Protein AF-A0A1V4I887-F1 (afdb_monomer)

Radius of gyration: 16.44 Å; Cα contacts (8 Å, |Δi|>4): 203; chains: 1; bounding box: 38×38×44 Å

Solvent-accessible surface area (backbone atoms only — not comparable to full-atom values): 9413 Å² total; per-residue (Å²): 126,86,88,57,62,51,71,38,32,42,67,56,22,55,41,40,51,55,49,30,71,60,66,83,27,95,40,63,61,51,46,44,56,54,14,20,53,48,5,49,78,66,74,37,64,40,88,82,68,91,47,92,52,60,43,75,43,52,43,72,62,50,61,76,42,41,70,60,53,50,51,51,14,20,52,40,46,41,59,78,42,46,84,53,49,78,40,75,88,41,35,66,55,48,51,34,64,32,66,59,52,79,78,55,96,51,70,64,60,51,48,51,31,49,50,52,29,48,22,12,14,49,32,10,39,54,54,47,34,56,56,27,42,61,91,58,90,50,60,71,51,31,56,54,29,41,52,52,49,55,58,49,58,76,63,55,80,67,88,46,80,62,54,50,56,56,54,70,74,73,114

pLDDT: mean 85.42, std 14.37, range [34.75, 98.25]

Organism: NCBI:txid225345

Foldseek 3Di:
DDPWKDKDADPLQVLLVVLCVLVPDVDSVRLLLVLLVVLLLVVHFADDDHHPDMDIDGPVNCVVCVVSLLLSLLSLQLSVCVVVCVPVVCVVVSNCLSRVCPPPPDPPSVVVSNVSSNRSSSVSSVVLSCQQPNPDDDSVSNVVSVVVVVVVSVVPPPPDPVSVVVVVVVD

Secondary structure (DSSP, 8-state):
---S-EEEEHHHHHHHHHHHHTTS-SSHHHHHHHHHHHHHHTT--------SSEEEE-HHHHHHTHHHHHHHHHHHHHHHTHHHHTSHHHHHHHHIIIIITTSSS-HHHHHHHHHHHHHHHHHHHHHHHHHHTTT--SHHHHHHHHHHHHHHHTTS---SHHHHHHHHT--

Sequence (171 aa):
MFIRDVVLYGEFSRKANALKETGIFERILDVYMVSGLIGLLTNKYEDVERDTVNVKIFIQQLNGEWDRLRYFASLVTLANKNDQLNDQSKQKQIINEAFGDWFTNESDSENEKYQMFYKHSLAGINLLYDRVIGTSTDNDSYYRNFYKFIKSIDKIDVETTMDRLIIANLI

Mean predicted aligned error: 6.7 Å

Structure (mmCIF, N/CA/C/O backbone):
data_AF-A0A1V4I887-F1
#
_entry.id   AF-A0A1V4I887-F1
#
loop_
_atom_site.group_PDB
_atom_site.id
_atom_site.type_symbol
_atom_site.label_atom_id
_atom_site.label_alt_id
_atom_site.label_comp_id
_atom_site.label_asym_id
_atom_site.label_entity_id
_atom_site.label_seq_id
_atom_site.pdbx_PDB_ins_code
_atom_site.Cartn_x
_atom_site.Cartn_y
_atom_site.Cartn_z
_atom_site.occupancy
_atom_site.B_iso_or_equiv
_atom_site.auth_seq_id
_atom_site.auth_comp_id
_atom_site.auth_asym_id
_atom_site.auth_atom_id
_atom_site.pdbx_PDB_model_num
ATOM 1 N N . MET A 1 1 ? -0.328 -7.255 -17.204 1.00 56.44 1 MET A N 1
ATOM 2 C CA . MET A 1 1 ? -1.703 -7.458 -16.644 1.00 56.44 1 MET A CA 1
ATOM 3 C C . MET A 1 1 ? -1.585 -8.294 -15.374 1.00 56.44 1 MET A C 1
ATOM 5 O O . MET A 1 1 ? -0.695 -9.133 -15.336 1.00 56.44 1 MET A O 1
ATOM 9 N N . PHE A 1 2 ? -2.425 -8.106 -14.344 1.00 64.81 2 PHE A N 1
ATOM 10 C CA . PHE A 1 2 ? -2.388 -9.028 -13.198 1.00 64.81 2 PHE A CA 1
ATOM 11 C C . PHE A 1 2 ? -2.770 -10.428 -13.665 1.00 64.81 2 PHE A C 1
ATOM 13 O O . PHE A 1 2 ? -3.832 -10.632 -14.242 1.00 64.81 2 PHE A O 1
ATOM 20 N N . ILE A 1 3 ? -1.886 -11.385 -13.412 1.00 70.44 3 ILE A N 1
ATOM 21 C CA . ILE A 1 3 ? -2.077 -12.795 -13.776 1.00 70.44 3 ILE A CA 1
ATOM 22 C C . ILE A 1 3 ? -2.448 -13.663 -12.569 1.00 70.44 3 ILE A C 1
ATOM 24 O O . ILE A 1 3 ? -2.639 -14.868 -12.701 1.00 70.44 3 ILE A O 1
ATOM 28 N N . ARG A 1 4 ? -2.528 -13.061 -11.377 1.00 84.62 4 ARG A N 1
ATOM 29 C CA . ARG A 1 4 ? -2.804 -13.741 -10.109 1.00 84.62 4 ARG A CA 1
ATOM 30 C C . ARG A 1 4 ? -3.481 -12.809 -9.114 1.00 84.62 4 ARG A C 1
ATOM 32 O O . ARG A 1 4 ? -3.380 -11.589 -9.231 1.00 84.62 4 ARG A O 1
ATOM 39 N N . ASP A 1 5 ? -4.115 -13.417 -8.121 1.00 93.00 5 ASP A N 1
ATOM 40 C CA . ASP A 1 5 ? -4.644 -12.717 -6.956 1.00 93.00 5 ASP A CA 1
ATOM 41 C C . ASP A 1 5 ? -3.519 -12.055 -6.146 1.00 93.00 5 ASP A C 1
ATOM 43 O O . ASP A 1 5 ? -2.394 -12.565 -6.081 1.00 93.00 5 ASP A O 1
ATOM 47 N N . VAL A 1 6 ? -3.856 -10.966 -5.459 1.00 94.94 6 VAL A N 1
ATOM 48 C CA . VAL A 1 6 ? -3.026 -10.413 -4.381 1.00 94.94 6 VAL A CA 1
ATOM 49 C C . VAL A 1 6 ? -3.506 -11.018 -3.067 1.00 94.94 6 VAL A C 1
ATOM 51 O O . VAL A 1 6 ? -4.707 -11.129 -2.825 1.00 94.94 6 VAL A O 1
ATOM 54 N N . VAL A 1 7 ? -2.574 -11.431 -2.211 1.00 96.50 7 VAL A N 1
ATOM 55 C CA . VAL A 1 7 ? -2.888 -12.043 -0.916 1.00 96.50 7 VAL A CA 1
ATOM 56 C C . VAL A 1 7 ? -2.141 -11.287 0.166 1.00 96.50 7 VAL A C 1
ATOM 58 O O . VAL A 1 7 ? -0.917 -11.248 0.134 1.00 96.50 7 VAL A O 1
ATOM 61 N N . LEU A 1 8 ? -2.876 -10.702 1.109 1.00 97.62 8 LEU A N 1
ATOM 62 C CA . LEU A 1 8 ? -2.314 -10.107 2.319 1.00 97.62 8 LEU A CA 1
ATOM 63 C C . LEU A 1 8 ? -2.260 -11.191 3.394 1.00 97.62 8 LEU A C 1
ATOM 65 O O . LEU A 1 8 ? -3.260 -11.872 3.622 1.00 97.62 8 LEU A O 1
ATOM 69 N N . TYR A 1 9 ? -1.113 -11.352 4.049 1.00 97.56 9 TYR A N 1
ATOM 70 C CA . TYR A 1 9 ? -0.872 -12.410 5.033 1.00 97.56 9 TYR A CA 1
ATOM 71 C C . TYR A 1 9 ? -0.760 -11.858 6.458 1.00 97.56 9 TYR A C 1
ATOM 73 O O . TYR A 1 9 ? -0.408 -10.695 6.660 1.00 97.56 9 TYR A O 1
ATOM 81 N N . GLY A 1 10 ? -1.062 -12.707 7.439 1.00 96.75 10 GLY A N 1
ATOM 82 C CA . GLY A 1 10 ? -0.818 -12.481 8.860 1.00 96.75 10 GLY A CA 1
ATOM 83 C C . GLY A 1 10 ? -1.446 -11.188 9.370 1.00 96.75 10 GLY A C 1
ATOM 84 O O . GLY A 1 10 ? -2.635 -10.923 9.164 1.00 96.75 10 GLY A O 1
ATOM 85 N N . GLU A 1 11 ? -0.630 -10.364 10.020 1.00 96.25 11 GLU A N 1
ATOM 86 C CA . GLU A 1 11 ? -1.047 -9.078 10.584 1.00 96.25 11 GLU A CA 1
ATOM 87 C C . GLU A 1 11 ? -1.581 -8.104 9.526 1.00 96.25 11 GLU A C 1
ATOM 89 O O . GLU A 1 11 ? -2.564 -7.410 9.781 1.00 96.25 11 GLU A O 1
ATOM 94 N N . PHE A 1 12 ? -1.032 -8.097 8.307 1.00 97.94 12 PHE A N 1
ATOM 95 C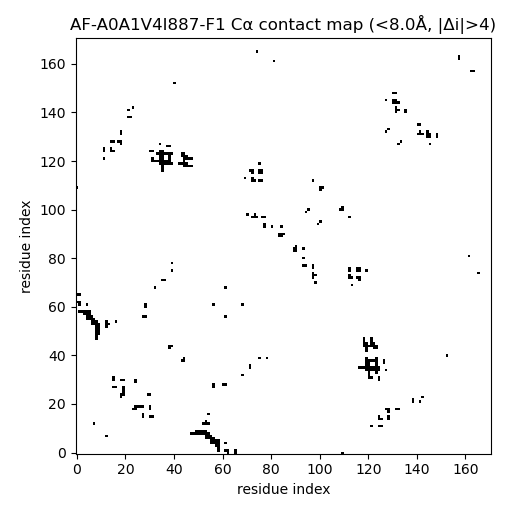 CA . PHE A 1 12 ? -1.526 -7.218 7.242 1.00 97.94 12 PHE A CA 1
ATOM 96 C C . PHE A 1 12 ? -2.955 -7.565 6.828 1.00 97.94 12 PHE A C 1
ATOM 98 O O . PHE A 1 12 ? -3.754 -6.667 6.570 1.00 97.94 12 PHE A O 1
ATOM 105 N N . SER A 1 13 ? -3.305 -8.856 6.819 1.00 97.81 13 SER A N 1
ATOM 106 C CA . SER A 1 13 ? -4.686 -9.294 6.593 1.00 97.81 13 SER A CA 1
ATOM 107 C C . SER A 1 13 ? -5.624 -8.773 7.681 1.00 97.81 13 SER A C 1
ATOM 109 O O . SER A 1 13 ? -6.682 -8.214 7.384 1.00 97.81 13 SER A O 1
ATOM 111 N N . ARG A 1 14 ? -5.235 -8.922 8.952 1.00 97.38 14 ARG A N 1
ATOM 112 C CA . ARG A 1 14 ? -6.044 -8.480 10.099 1.00 97.38 14 ARG A CA 1
ATOM 113 C C . ARG A 1 14 ? -6.253 -6.970 10.075 1.00 97.38 14 ARG A C 1
ATOM 115 O O . ARG A 1 14 ? -7.389 -6.510 10.159 1.00 97.38 14 ARG A O 1
ATOM 122 N N . LYS A 1 15 ? -5.175 -6.209 9.878 1.00 97.75 15 LYS A N 1
ATOM 123 C CA . LYS A 1 15 ? -5.209 -4.745 9.798 1.00 97.75 15 LYS A CA 1
ATOM 124 C C . LYS A 1 15 ? -6.026 -4.252 8.608 1.00 97.75 15 LYS A C 1
ATOM 126 O O . LYS A 1 15 ? -6.822 -3.334 8.771 1.00 97.75 15 LYS A O 1
ATOM 131 N N . ALA A 1 16 ? -5.890 -4.877 7.437 1.00 98.19 16 ALA A N 1
ATOM 132 C CA . ALA A 1 16 ? -6.679 -4.503 6.267 1.00 98.19 16 ALA A CA 1
ATOM 133 C C . ALA A 1 16 ? -8.181 -4.764 6.465 1.00 98.19 16 ALA A C 1
ATOM 135 O O . ALA A 1 16 ? -8.999 -3.923 6.092 1.00 98.19 16 ALA A O 1
ATOM 136 N N . ASN A 1 17 ? -8.551 -5.887 7.090 1.00 98.00 17 ASN A N 1
ATOM 137 C CA . ASN A 1 17 ? -9.947 -6.159 7.440 1.00 98.00 17 ASN A CA 1
ATOM 138 C C . ASN A 1 17 ? -10.482 -5.148 8.459 1.00 98.00 17 ASN A C 1
ATOM 140 O O . ASN A 1 17 ? -11.533 -4.563 8.217 1.00 98.00 17 ASN A O 1
ATOM 144 N N . ALA A 1 18 ? -9.730 -4.863 9.524 1.00 96.94 18 ALA A N 1
ATOM 145 C CA . ALA A 1 18 ? -10.120 -3.866 10.519 1.00 96.94 18 ALA A CA 1
ATOM 146 C C . ALA A 1 18 ? -10.310 -2.472 9.892 1.00 96.94 18 ALA A C 1
ATOM 148 O O . ALA A 1 18 ? -11.289 -1.787 10.169 1.00 96.94 18 ALA A O 1
ATOM 149 N N . LEU A 1 19 ? -9.415 -2.065 8.983 1.00 97.44 19 LEU A N 1
ATOM 150 C CA . LEU A 1 19 ? -9.538 -0.813 8.231 1.00 97.44 19 LEU A CA 1
ATOM 151 C C . LEU A 1 19 ? -10.795 -0.781 7.359 1.00 97.44 19 LEU A C 1
ATOM 153 O O . LEU A 1 19 ? -11.482 0.238 7.326 1.00 97.44 19 LEU A O 1
ATOM 157 N N . LYS A 1 20 ? -11.135 -1.883 6.690 1.00 97.12 20 LYS A N 1
ATOM 158 C CA . LYS A 1 20 ? -12.394 -1.998 5.942 1.00 97.12 20 LYS A CA 1
ATOM 159 C C . LYS A 1 20 ? -13.616 -1.903 6.865 1.00 97.12 20 LYS A C 1
ATOM 161 O O . LYS A 1 20 ? -14.595 -1.252 6.516 1.00 97.12 20 LYS A O 1
ATOM 166 N N . GLU A 1 21 ? -13.566 -2.516 8.044 1.00 95.81 21 GLU A N 1
ATOM 167 C CA . GLU A 1 21 ? -14.661 -2.495 9.026 1.00 95.81 21 GLU A CA 1
ATOM 168 C C . GLU A 1 21 ? -14.953 -1.096 9.587 1.00 95.81 21 GLU A C 1
ATOM 170 O O . GLU A 1 21 ? -16.077 -0.846 10.016 1.00 95.81 21 GLU A O 1
ATOM 175 N N . THR A 1 22 ? -14.007 -0.151 9.496 1.00 95.00 22 THR A N 1
ATOM 176 C CA . THR A 1 22 ? -14.260 1.261 9.850 1.00 95.00 22 THR A CA 1
ATOM 177 C C . THR A 1 22 ? -15.318 1.940 8.973 1.00 95.00 22 THR A C 1
ATOM 179 O O . THR A 1 22 ? -15.824 2.996 9.344 1.00 95.00 22 THR A O 1
ATOM 182 N N . GLY A 1 23 ? -15.618 1.390 7.789 1.00 93.56 23 GLY A N 1
ATOM 183 C CA . GLY A 1 23 ? -16.512 2.007 6.805 1.00 93.56 23 GLY A CA 1
ATOM 184 C C . GLY A 1 23 ? -15.883 3.143 5.988 1.00 93.56 23 GLY A C 1
ATOM 185 O O . GLY A 1 23 ? -16.567 3.752 5.169 1.00 93.56 23 GLY A O 1
ATOM 186 N N . ILE A 1 24 ? -14.591 3.440 6.176 1.00 94.75 24 ILE A N 1
ATOM 187 C CA . ILE A 1 24 ? -13.846 4.393 5.332 1.00 94.75 24 ILE A CA 1
ATOM 188 C C . ILE A 1 24 ? -13.551 3.784 3.955 1.00 94.75 24 ILE A C 1
ATOM 190 O O . ILE A 1 24 ? -13.582 4.484 2.945 1.00 94.75 24 ILE A O 1
ATOM 194 N N . PHE A 1 25 ? -13.275 2.479 3.919 1.00 96.56 25 PHE A N 1
ATOM 195 C CA . PHE A 1 25 ? -12.960 1.735 2.704 1.00 96.56 25 PHE A CA 1
ATOM 196 C C . PHE A 1 25 ? -14.052 0.717 2.413 1.00 96.56 25 PHE A C 1
ATOM 198 O O . PHE A 1 25 ? -14.406 -0.084 3.275 1.00 96.56 25 PHE A O 1
ATOM 205 N N . GLU A 1 26 ? -14.545 0.706 1.179 1.00 96.56 26 GLU A N 1
ATOM 206 C CA . GLU A 1 26 ? -15.586 -0.232 0.764 1.00 96.56 26 GLU A CA 1
ATOM 207 C C . GLU A 1 26 ? -15.016 -1.648 0.572 1.00 96.56 26 GLU A C 1
ATOM 209 O O . GLU A 1 26 ? -15.596 -2.645 1.017 1.00 96.56 26 GLU A O 1
ATOM 214 N N . ARG A 1 27 ? -13.840 -1.752 -0.060 1.00 97.50 27 ARG A N 1
ATOM 215 C CA . ARG A 1 27 ? -13.197 -3.020 -0.427 1.00 97.50 27 ARG A CA 1
ATOM 216 C C . ARG A 1 27 ? -11.798 -3.120 0.179 1.00 97.50 27 ARG A C 1
ATOM 218 O O . ARG A 1 27 ? -11.097 -2.127 0.344 1.00 97.50 27 ARG A O 1
ATOM 225 N N . ILE A 1 28 ? -11.324 -4.352 0.390 1.00 98.25 28 ILE A N 1
ATOM 226 C CA . ILE A 1 28 ? -9.910 -4.609 0.738 1.00 98.25 28 ILE A CA 1
ATOM 227 C C . ILE A 1 28 ? -8.969 -4.083 -0.357 1.00 98.25 28 ILE A C 1
ATOM 229 O O . ILE A 1 28 ? -7.869 -3.630 -0.057 1.00 98.25 28 ILE A O 1
ATOM 233 N N . LEU A 1 29 ? -9.420 -4.079 -1.618 1.00 97.88 29 LEU A N 1
ATOM 234 C CA . LEU A 1 29 ? -8.702 -3.452 -2.729 1.00 97.88 29 LEU A CA 1
ATOM 235 C C . LEU A 1 29 ? -8.486 -1.947 -2.513 1.00 97.88 29 LEU A C 1
ATOM 237 O O . LEU A 1 29 ? -7.406 -1.449 -2.812 1.00 97.88 29 LEU A O 1
ATOM 241 N N . ASP A 1 30 ? -9.469 -1.235 -1.960 1.00 97.94 30 ASP A N 1
ATOM 242 C CA . ASP A 1 30 ? -9.351 0.205 -1.710 1.00 97.94 30 ASP A CA 1
ATOM 243 C C . ASP A 1 30 ? -8.345 0.476 -0.587 1.00 97.94 30 ASP A C 1
ATOM 245 O O . ASP A 1 30 ? -7.498 1.358 -0.728 1.00 97.94 30 ASP A O 1
ATOM 249 N N . VAL A 1 31 ? -8.367 -0.346 0.475 1.00 98.25 31 VAL A N 1
ATOM 250 C CA . VAL A 1 31 ? -7.338 -0.323 1.530 1.00 98.25 31 VAL A CA 1
ATOM 251 C C . VAL A 1 31 ? -5.956 -0.542 0.914 1.00 98.25 31 VAL A C 1
ATOM 253 O O . VAL A 1 31 ? -5.063 0.270 1.117 1.00 98.25 31 VAL A O 1
ATOM 256 N N . TYR A 1 32 ? -5.788 -1.598 0.113 1.00 98.12 32 TYR A N 1
ATOM 257 C CA . TYR A 1 32 ? -4.522 -1.930 -0.542 1.00 98.12 32 TYR A CA 1
ATOM 258 C C . TYR A 1 32 ? -3.989 -0.785 -1.414 1.00 98.12 32 TYR A C 1
ATOM 260 O O . TYR A 1 32 ? -2.840 -0.378 -1.251 1.00 98.12 32 TYR A O 1
ATOM 268 N N . MET A 1 33 ? -4.822 -0.224 -2.296 1.00 97.06 33 MET A N 1
ATOM 269 C CA . MET A 1 33 ? -4.407 0.842 -3.211 1.00 97.06 33 MET A CA 1
ATOM 270 C C . MET A 1 33 ? -4.022 2.132 -2.480 1.00 97.06 33 MET A C 1
ATOM 272 O O . MET A 1 33 ? -2.966 2.704 -2.754 1.00 97.06 33 MET A O 1
ATOM 276 N N . VAL A 1 34 ? -4.856 2.578 -1.534 1.00 95.69 34 VAL A N 1
ATOM 277 C CA . VAL A 1 34 ? -4.603 3.806 -0.764 1.00 95.69 34 VAL A CA 1
ATOM 278 C C . VAL A 1 34 ? -3.386 3.638 0.141 1.00 95.69 34 VAL A C 1
ATOM 280 O O . VAL A 1 34 ? -2.539 4.529 0.212 1.00 95.69 34 VAL A O 1
ATOM 283 N N . SER A 1 35 ? -3.241 2.478 0.780 1.00 96.50 35 SER A N 1
ATOM 284 C CA . SER A 1 35 ? -2.046 2.155 1.552 1.00 96.50 35 SER A CA 1
ATOM 285 C C . SER A 1 35 ? -0.784 2.155 0.689 1.00 96.50 35 SER A C 1
ATOM 287 O O . SER A 1 35 ? 0.231 2.678 1.134 1.00 96.50 35 SER A O 1
ATOM 289 N N . GLY A 1 36 ? -0.828 1.657 -0.550 1.00 95.38 36 GLY A N 1
ATOM 290 C CA . GLY A 1 36 ? 0.317 1.706 -1.466 1.00 95.38 36 GLY A CA 1
ATOM 291 C C . GLY A 1 36 ? 0.834 3.123 -1.711 1.00 95.38 36 GLY A C 1
ATOM 292 O O . GLY A 1 36 ? 2.035 3.372 -1.612 1.00 95.38 36 GLY A O 1
ATOM 293 N N . LEU A 1 37 ? -0.076 4.073 -1.937 1.00 91.94 37 LEU A N 1
ATOM 294 C CA . LEU A 1 37 ? 0.270 5.491 -2.076 1.00 91.94 37 LEU A CA 1
ATOM 295 C C . LEU A 1 37 ? 0.838 6.085 -0.786 1.00 91.94 37 LEU A C 1
ATOM 297 O O . LEU A 1 37 ? 1.769 6.879 -0.823 1.00 91.94 37 LEU A O 1
ATOM 301 N N . ILE A 1 38 ? 0.311 5.691 0.368 1.00 92.25 38 ILE A N 1
ATOM 302 C CA . ILE A 1 38 ? 0.802 6.180 1.660 1.00 92.25 38 ILE A CA 1
ATOM 303 C C . ILE A 1 38 ? 2.189 5.622 1.981 1.00 92.25 38 ILE A C 1
ATOM 305 O O . ILE A 1 38 ? 3.047 6.357 2.472 1.00 92.25 38 ILE A O 1
ATOM 309 N N . GLY A 1 39 ? 2.446 4.353 1.662 1.00 92.00 39 GLY A N 1
ATOM 310 C CA . GLY A 1 39 ? 3.783 3.769 1.748 1.00 92.00 39 GLY A CA 1
ATOM 311 C C . GLY A 1 39 ? 4.772 4.486 0.830 1.00 92.00 39 GLY A C 1
ATOM 312 O O . GLY A 1 39 ? 5.887 4.779 1.251 1.00 92.00 39 GLY A O 1
ATOM 313 N N . LEU A 1 40 ? 4.350 4.835 -0.388 1.00 90.44 40 LEU A N 1
ATOM 314 C CA . LEU A 1 40 ? 5.136 5.645 -1.320 1.00 90.44 40 LEU A CA 1
ATOM 315 C C . LEU A 1 40 ? 5.465 7.031 -0.742 1.00 90.44 40 LEU A C 1
ATOM 317 O O . LEU A 1 40 ? 6.635 7.369 -0.603 1.00 90.44 40 LEU A O 1
ATOM 321 N N . LEU A 1 41 ? 4.448 7.807 -0.356 1.00 86.81 41 LEU A N 1
ATOM 322 C CA . LEU A 1 41 ? 4.604 9.189 0.128 1.00 86.81 41 LEU A CA 1
ATOM 323 C C . LEU A 1 41 ? 5.414 9.294 1.425 1.00 86.81 41 LEU A C 1
ATOM 325 O O . LEU A 1 41 ? 5.969 10.344 1.729 1.00 86.81 41 LEU A O 1
ATOM 329 N N . THR A 1 42 ? 5.473 8.216 2.207 1.00 85.94 42 THR A N 1
ATOM 330 C CA . THR A 1 42 ? 6.279 8.155 3.435 1.00 85.94 42 THR A CA 1
ATOM 331 C C . THR A 1 42 ? 7.611 7.434 3.252 1.00 85.94 42 THR A C 1
ATOM 333 O O . THR A 1 42 ? 8.339 7.264 4.229 1.00 85.94 42 THR A O 1
ATOM 336 N N . ASN A 1 43 ? 7.926 7.016 2.022 1.00 86.69 43 ASN A N 1
ATOM 337 C CA . ASN A 1 43 ? 9.105 6.237 1.657 1.00 86.69 43 ASN A CA 1
ATOM 338 C C . ASN A 1 43 ? 9.316 4.995 2.548 1.00 86.69 43 ASN A C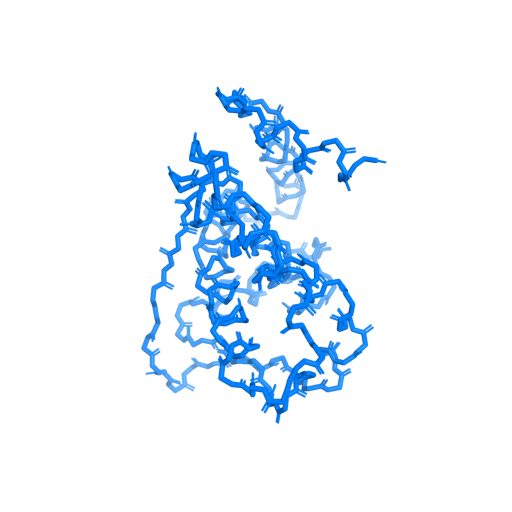 1
ATOM 340 O O . ASN A 1 43 ? 10.421 4.705 3.007 1.00 86.69 43 ASN A O 1
ATOM 344 N N . LYS A 1 44 ? 8.229 4.270 2.839 1.00 89.88 44 LYS A N 1
ATOM 345 C CA . LYS A 1 44 ? 8.235 3.041 3.644 1.00 89.88 44 LYS A CA 1
ATOM 346 C C . LYS A 1 44 ? 7.785 1.844 2.826 1.00 89.88 44 LYS A C 1
ATOM 348 O O . LYS A 1 44 ? 6.839 1.932 2.045 1.00 89.88 44 LYS A O 1
ATOM 353 N N . TYR A 1 45 ? 8.414 0.707 3.083 1.00 93.88 45 TYR A N 1
ATOM 354 C CA . TYR A 1 45 ? 8.072 -0.587 2.509 1.00 93.88 45 TYR A CA 1
ATOM 355 C C . TYR A 1 45 ? 8.318 -1.684 3.544 1.00 93.88 45 TYR A C 1
ATOM 357 O O . TYR A 1 45 ? 9.159 -1.533 4.429 1.00 93.88 45 TYR A O 1
ATOM 365 N N . GLU A 1 46 ? 7.573 -2.778 3.436 1.00 95.75 46 GLU A N 1
ATOM 366 C CA . GLU A 1 46 ? 7.720 -3.940 4.308 1.00 95.75 46 GLU A CA 1
ATOM 367 C C . GLU A 1 46 ? 7.699 -5.228 3.489 1.00 95.75 46 GLU A C 1
ATOM 369 O O . GLU A 1 46 ? 7.013 -5.330 2.470 1.00 95.75 46 GLU A O 1
ATOM 374 N N . ASP A 1 47 ? 8.469 -6.211 3.945 1.00 93.56 47 ASP A N 1
ATOM 375 C CA . ASP A 1 47 ? 8.387 -7.580 3.458 1.00 93.56 47 ASP A CA 1
ATOM 376 C C . ASP A 1 47 ? 7.309 -8.355 4.220 1.00 93.56 47 ASP A C 1
ATOM 378 O O . ASP A 1 47 ? 6.840 -7.951 5.285 1.00 93.56 47 ASP A O 1
ATOM 382 N N . VAL A 1 48 ? 6.905 -9.494 3.668 1.00 89.12 48 VAL A N 1
ATOM 383 C CA . VAL A 1 48 ? 5.917 -10.361 4.303 1.00 89.12 48 VAL A CA 1
ATOM 384 C C . VAL A 1 48 ? 6.253 -11.816 4.078 1.00 89.12 48 VAL A C 1
ATOM 386 O O . VAL A 1 48 ? 6.651 -12.234 2.988 1.00 89.12 48 VAL A O 1
ATOM 389 N N . GLU A 1 49 ? 6.017 -12.597 5.119 1.00 89.62 49 GLU A N 1
ATOM 390 C CA . GLU A 1 49 ? 6.069 -14.044 5.062 1.00 89.62 49 GLU A CA 1
ATOM 391 C C . GLU A 1 49 ? 4.663 -14.616 4.898 1.00 89.62 49 GLU A C 1
ATOM 393 O O . GLU A 1 49 ? 3.659 -14.022 5.301 1.00 89.62 49 GLU A O 1
ATOM 398 N N . ARG A 1 50 ? 4.574 -15.784 4.261 1.00 90.69 50 ARG A N 1
ATOM 399 C CA . ARG A 1 50 ? 3.284 -16.454 4.093 1.00 90.69 50 ARG A CA 1
ATOM 400 C C . ARG A 1 50 ? 2.745 -16.875 5.455 1.00 90.69 50 ARG A C 1
ATOM 402 O O . ARG A 1 50 ? 3.464 -17.464 6.252 1.00 90.69 50 ARG A O 1
ATOM 409 N N . ASP A 1 51 ? 1.451 -16.661 5.648 1.00 94.25 51 ASP A N 1
ATOM 410 C CA . ASP A 1 51 ? 0.714 -17.063 6.844 1.00 94.25 51 ASP A CA 1
ATOM 411 C C . ASP A 1 51 ? -0.566 -17.819 6.448 1.00 94.25 51 ASP A C 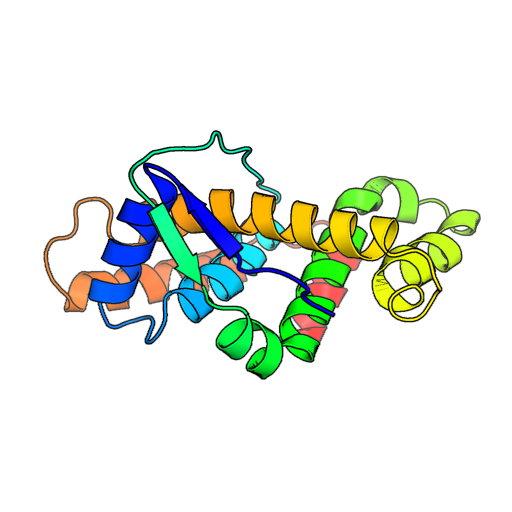1
ATOM 413 O O . ASP A 1 51 ? -1.129 -17.646 5.361 1.00 94.25 51 ASP A O 1
ATOM 417 N N . THR A 1 52 ? -1.042 -18.673 7.346 1.00 93.31 52 THR A N 1
ATOM 418 C CA . THR A 1 52 ? -2.351 -19.328 7.242 1.00 93.31 52 THR A CA 1
ATOM 419 C C . THR A 1 52 ? -3.514 -18.334 7.290 1.00 93.31 52 THR A C 1
ATOM 421 O O . THR A 1 52 ? -4.500 -18.509 6.576 1.00 93.31 52 THR A O 1
ATOM 424 N N . VAL A 1 53 ? -3.389 -17.266 8.080 1.00 96.06 53 VAL A N 1
ATOM 425 C CA . VAL A 1 53 ? -4.332 -16.153 8.139 1.00 96.06 53 VAL A CA 1
ATOM 426 C C . VAL A 1 53 ? -4.045 -15.237 6.965 1.00 96.06 53 VAL A C 1
ATOM 428 O O . VAL A 1 53 ? -2.980 -14.632 6.873 1.00 96.06 53 VAL A O 1
ATOM 431 N N . ASN A 1 54 ? -5.000 -15.117 6.052 1.00 97.06 54 ASN A N 1
ATOM 432 C CA . ASN A 1 54 ? -4.857 -14.249 4.897 1.00 97.06 54 ASN A CA 1
ATOM 433 C C . ASN A 1 54 ? -6.199 -13.700 4.422 1.00 97.06 54 ASN A C 1
ATOM 435 O O . ASN A 1 54 ? -7.261 -14.210 4.774 1.00 97.06 54 ASN A O 1
ATOM 439 N N . VAL A 1 55 ? -6.127 -12.634 3.632 1.00 97.62 55 VAL A N 1
ATOM 440 C CA . VAL A 1 55 ? -7.253 -12.116 2.863 1.00 97.62 55 VAL A CA 1
ATOM 441 C C . VAL A 1 55 ? -6.800 -11.930 1.428 1.00 97.62 55 VAL A C 1
ATOM 443 O O . VAL A 1 55 ? -5.690 -11.469 1.149 1.00 97.62 55 VAL A O 1
ATOM 446 N N . LYS A 1 56 ? -7.665 -12.340 0.509 1.00 97.00 56 LYS A N 1
ATOM 447 C CA . LYS A 1 56 ? -7.380 -12.359 -0.916 1.00 97.00 56 LYS A CA 1
ATOM 448 C C . LYS A 1 56 ? -8.135 -11.236 -1.614 1.00 97.00 56 LYS A C 1
ATOM 450 O O . LYS A 1 56 ? -9.332 -11.064 -1.405 1.00 97.00 56 LYS A O 1
ATOM 455 N N . ILE A 1 57 ? -7.426 -10.515 -2.472 1.00 97.31 57 ILE A N 1
ATOM 456 C CA . ILE A 1 57 ? -7.993 -9.595 -3.451 1.00 97.31 57 ILE A CA 1
ATOM 457 C C . ILE A 1 57 ? -8.002 -10.340 -4.780 1.00 97.31 57 ILE A C 1
ATOM 459 O O . ILE A 1 57 ? -6.946 -10.652 -5.339 1.00 97.31 57 ILE A O 1
ATOM 463 N N . PHE A 1 58 ? -9.200 -10.667 -5.255 1.00 95.44 58 PHE A N 1
ATOM 464 C CA . PHE A 1 58 ? -9.358 -11.505 -6.434 1.00 95.44 58 PHE A CA 1
ATOM 465 C C . PHE A 1 58 ? -8.941 -10.768 -7.706 1.00 95.44 58 PHE A C 1
ATOM 467 O O . PHE A 1 58 ? -9.196 -9.571 -7.866 1.00 95.44 58 PHE A O 1
ATOM 474 N N . ILE A 1 59 ? -8.357 -11.510 -8.646 1.00 93.06 59 ILE A N 1
ATOM 475 C CA . ILE A 1 59 ? -7.910 -11.006 -9.949 1.00 93.06 59 ILE A CA 1
ATOM 476 C C . ILE A 1 59 ? -8.981 -10.202 -10.701 1.00 93.06 59 ILE A C 1
ATOM 478 O O . ILE A 1 59 ? -8.657 -9.215 -11.351 1.00 93.06 59 ILE A O 1
ATOM 482 N N . GLN A 1 60 ? -10.263 -10.554 -10.580 1.00 93.44 60 GLN A N 1
ATOM 483 C CA . GLN A 1 60 ? -11.357 -9.813 -11.216 1.00 93.44 60 GLN A CA 1
ATOM 484 C C . GLN A 1 60 ? -11.470 -8.382 -10.675 1.00 93.44 60 GLN A C 1
ATOM 486 O O . GLN A 1 60 ? -11.719 -7.457 -11.443 1.00 93.44 60 GLN A O 1
ATOM 491 N N . GLN A 1 61 ? -11.249 -8.190 -9.371 1.00 95.12 61 GLN A N 1
ATOM 492 C CA . GLN A 1 61 ? -11.262 -6.865 -8.750 1.00 95.12 61 GLN A CA 1
ATOM 493 C C . GLN A 1 61 ? -10.034 -6.057 -9.183 1.00 95.12 61 GLN A C 1
ATOM 495 O O . GLN A 1 61 ? -10.166 -4.890 -9.533 1.00 95.12 61 GLN A O 1
ATOM 500 N N . LEU A 1 62 ? -8.860 -6.698 -9.223 1.00 93.38 62 LEU A N 1
ATOM 501 C CA . LEU A 1 62 ? -7.612 -6.077 -9.683 1.00 93.38 62 LEU A CA 1
ATOM 502 C C . LEU A 1 62 ? -7.706 -5.640 -11.148 1.00 93.38 62 LEU A C 1
ATOM 504 O O . LEU A 1 62 ? -7.321 -4.527 -11.488 1.00 93.38 62 LEU A O 1
ATOM 508 N N . ASN A 1 63 ? -8.266 -6.488 -12.011 1.00 88.19 63 ASN A N 1
ATOM 509 C CA . ASN A 1 63 ? -8.441 -6.183 -13.429 1.00 88.19 63 ASN A CA 1
ATOM 510 C C . ASN A 1 63 ? -9.410 -5.018 -13.661 1.00 88.19 63 ASN A C 1
ATOM 512 O O . ASN A 1 63 ? -9.224 -4.266 -14.611 1.00 88.19 63 ASN A O 1
ATOM 516 N N . GLY A 1 64 ? -10.398 -4.829 -12.782 1.00 92.19 64 GLY A N 1
ATOM 517 C CA . GLY A 1 64 ? -11.269 -3.652 -12.818 1.00 92.19 64 GLY A CA 1
ATOM 518 C C . GLY A 1 64 ? -10.539 -2.330 -12.543 1.00 92.19 64 GLY A C 1
ATOM 519 O O . GLY A 1 64 ? -11.007 -1.284 -12.975 1.00 92.19 64 GLY A O 1
ATOM 520 N N . GLU A 1 65 ? -9.383 -2.372 -11.875 1.00 93.69 65 GLU A N 1
ATOM 521 C CA . GLU A 1 65 ? -8.588 -1.197 -11.474 1.00 93.69 65 GLU A CA 1
ATOM 522 C C . GLU A 1 65 ? -7.181 -1.196 -12.107 1.00 93.69 65 GLU A C 1
ATOM 524 O O . GLU A 1 65 ? -6.279 -0.487 -11.659 1.00 93.69 65 GLU A O 1
ATOM 529 N N . TRP A 1 66 ? -6.965 -2.011 -13.144 1.00 89.31 66 TRP A N 1
ATOM 530 C CA . TRP A 1 66 ? -5.642 -2.307 -13.704 1.00 89.31 66 TRP A CA 1
ATOM 531 C C . TRP A 1 66 ? -4.845 -1.065 -14.134 1.00 89.31 66 TRP A C 1
ATOM 533 O O . TRP A 1 66 ? -3.648 -0.998 -13.863 1.00 89.31 66 TRP A O 1
ATOM 543 N N . ASP A 1 67 ? -5.489 -0.065 -14.740 1.00 89.50 67 ASP A N 1
ATOM 544 C CA . ASP A 1 67 ? -4.833 1.180 -15.157 1.00 89.50 67 ASP A CA 1
ATOM 545 C C . ASP A 1 67 ? -4.338 1.991 -13.952 1.00 89.50 67 ASP A C 1
ATOM 547 O O . ASP A 1 67 ? -3.205 2.476 -13.952 1.00 89.50 67 ASP A O 1
ATOM 551 N N . ARG A 1 68 ? -5.141 2.073 -12.880 1.00 92.06 68 ARG A N 1
ATOM 552 C CA . ARG A 1 68 ? -4.741 2.743 -11.631 1.00 92.06 68 ARG A CA 1
ATOM 553 C C . ARG A 1 68 ? -3.592 2.005 -10.958 1.00 92.06 68 ARG A C 1
ATOM 555 O O . ARG A 1 68 ? -2.619 2.626 -10.547 1.00 92.06 68 ARG A O 1
ATOM 562 N N . LEU A 1 69 ? -3.672 0.678 -10.890 1.00 92.88 69 LEU A N 1
ATOM 563 C CA . LEU A 1 69 ? -2.630 -0.151 -10.286 1.00 92.88 69 LEU A CA 1
ATOM 564 C C . LEU A 1 69 ? -1.303 -0.065 -11.050 1.00 92.88 69 LEU A C 1
ATOM 566 O O . LEU A 1 69 ? -0.251 0.026 -10.421 1.00 92.88 69 LEU A O 1
ATOM 570 N N . ARG A 1 70 ? -1.336 -0.044 -12.390 1.00 91.56 70 ARG A N 1
ATOM 571 C CA . ARG A 1 70 ? -0.148 0.209 -13.223 1.00 91.56 70 ARG A CA 1
ATOM 572 C C . ARG A 1 70 ? 0.453 1.568 -12.922 1.00 91.56 70 ARG A C 1
ATOM 574 O O . ARG A 1 70 ? 1.648 1.661 -12.672 1.00 91.56 70 ARG A O 1
ATOM 581 N N . TYR A 1 71 ? -0.383 2.601 -12.898 1.00 92.06 71 TYR A N 1
ATOM 582 C CA . TYR A 1 71 ? 0.067 3.952 -12.603 1.00 92.06 71 TYR A CA 1
ATOM 583 C C . TYR A 1 71 ? 0.732 4.041 -11.222 1.00 92.06 71 TYR A C 1
ATOM 585 O O . TYR A 1 71 ? 1.847 4.544 -11.106 1.00 92.06 71 TYR A O 1
ATOM 593 N N . PHE A 1 72 ? 0.116 3.475 -10.182 1.00 93.69 72 PHE A N 1
ATOM 594 C CA . PHE A 1 72 ? 0.694 3.476 -8.836 1.00 93.69 72 PHE A CA 1
ATOM 595 C C . PHE A 1 72 ? 1.996 2.674 -8.747 1.00 93.69 72 PHE A C 1
ATOM 597 O O . PHE A 1 72 ? 2.952 3.129 -8.119 1.00 93.69 72 PHE A O 1
ATOM 604 N N . ALA A 1 73 ? 2.073 1.521 -9.414 1.00 93.44 73 ALA A N 1
ATOM 605 C CA . ALA A 1 73 ? 3.304 0.745 -9.486 1.00 93.44 73 ALA A CA 1
ATOM 606 C C . ALA A 1 73 ? 4.424 1.505 -10.216 1.00 93.44 73 ALA A C 1
ATOM 608 O O . ALA A 1 73 ? 5.558 1.504 -9.742 1.00 93.44 73 ALA A O 1
ATOM 609 N N . SER A 1 74 ? 4.111 2.231 -11.294 1.00 91.44 74 SER A N 1
ATOM 610 C CA . SER A 1 74 ? 5.065 3.116 -11.972 1.00 91.44 74 SER A CA 1
ATOM 611 C C . SER A 1 74 ? 5.594 4.220 -11.065 1.00 91.44 74 SER A C 1
ATOM 613 O O . SER A 1 74 ? 6.801 4.458 -11.044 1.00 91.44 74 SER A O 1
ATOM 615 N N . LEU A 1 75 ? 4.717 4.881 -10.299 1.00 91.06 75 LEU A N 1
ATOM 616 C CA . LEU A 1 75 ? 5.125 5.925 -9.354 1.00 91.06 75 LEU A CA 1
ATOM 617 C C . LEU A 1 75 ? 6.079 5.376 -8.290 1.00 91.06 75 LEU A C 1
ATOM 619 O O . LEU A 1 75 ? 7.102 5.992 -8.000 1.00 91.06 75 LEU A O 1
ATOM 623 N N . VAL A 1 76 ? 5.783 4.189 -7.760 1.00 90.31 76 VAL A N 1
ATOM 624 C CA . VAL A 1 76 ? 6.663 3.496 -6.814 1.00 90.31 76 VAL A CA 1
ATOM 625 C C . VAL A 1 76 ? 8.017 3.156 -7.438 1.00 90.31 76 VAL A C 1
ATOM 627 O O . VAL A 1 76 ? 9.054 3.379 -6.815 1.00 90.31 76 VAL A O 1
ATOM 630 N N . THR A 1 77 ? 8.040 2.634 -8.664 1.00 89.19 77 THR A N 1
ATOM 631 C CA . THR A 1 77 ? 9.293 2.333 -9.370 1.00 89.19 77 THR A CA 1
ATOM 632 C C . THR A 1 77 ? 10.131 3.587 -9.589 1.00 89.19 77 THR A C 1
ATOM 634 O O . THR A 1 77 ? 11.346 3.551 -9.396 1.00 89.19 77 THR A O 1
ATOM 637 N N . LEU A 1 78 ? 9.489 4.696 -9.956 1.00 87.81 78 LEU A N 1
ATOM 638 C CA . LEU A 1 78 ? 10.153 5.978 -10.150 1.00 87.81 78 LEU A CA 1
ATOM 639 C C . LEU A 1 78 ? 10.762 6.496 -8.841 1.00 87.81 78 LEU A C 1
ATOM 641 O O . LEU A 1 78 ? 11.939 6.852 -8.819 1.00 87.81 78 LEU A O 1
ATOM 645 N N . ALA A 1 79 ? 9.993 6.486 -7.750 1.00 84.06 79 ALA A N 1
ATOM 646 C CA . ALA A 1 79 ? 10.455 6.954 -6.445 1.00 84.06 79 ALA A CA 1
ATOM 647 C C . ALA A 1 79 ? 11.601 6.100 -5.885 1.00 84.06 79 ALA A C 1
ATOM 649 O O . ALA A 1 79 ? 12.583 6.638 -5.384 1.00 84.06 79 ALA A O 1
ATOM 650 N N . ASN A 1 80 ? 11.550 4.777 -6.052 1.00 83.31 80 ASN A N 1
ATOM 651 C CA . ASN A 1 80 ? 12.642 3.897 -5.625 1.00 83.31 80 ASN A CA 1
ATOM 652 C C . ASN A 1 80 ? 13.939 4.088 -6.428 1.00 83.31 80 ASN A C 1
ATOM 654 O O . ASN A 1 80 ? 15.003 3.652 -5.996 1.00 83.31 80 ASN A O 1
ATOM 658 N N . LYS A 1 81 ? 13.872 4.738 -7.595 1.00 82.56 81 LYS A N 1
ATOM 659 C CA . LYS A 1 81 ? 15.033 5.072 -8.430 1.00 82.56 81 LYS A CA 1
ATOM 660 C C . LYS A 1 81 ? 15.404 6.557 -8.352 1.00 82.56 81 LYS A C 1
ATOM 662 O O . LYS A 1 81 ? 16.199 7.015 -9.173 1.00 82.56 81 LYS A O 1
ATOM 667 N N . ASN A 1 82 ? 14.877 7.299 -7.372 1.00 74.81 82 ASN A N 1
ATOM 668 C CA . ASN A 1 82 ? 15.039 8.753 -7.285 1.00 74.81 82 ASN A CA 1
ATOM 669 C C . ASN A 1 82 ? 16.510 9.198 -7.258 1.00 74.81 82 ASN A C 1
ATOM 671 O O . ASN A 1 82 ? 16.889 10.108 -7.990 1.00 74.81 82 ASN A O 1
ATOM 675 N N . ASP A 1 83 ? 17.375 8.492 -6.526 1.00 74.38 83 ASP A N 1
ATOM 676 C CA . ASP A 1 83 ? 18.810 8.815 -6.468 1.00 74.38 83 ASP A CA 1
ATOM 677 C C . ASP A 1 83 ? 19.488 8.789 -7.849 1.00 74.38 83 ASP A C 1
ATOM 679 O O . ASP A 1 83 ? 20.439 9.529 -8.107 1.00 74.38 83 ASP A O 1
ATOM 683 N N . GLN A 1 84 ? 18.974 7.965 -8.766 1.00 74.94 84 GLN A N 1
ATOM 684 C CA . GLN A 1 84 ? 19.487 7.824 -10.127 1.00 74.94 84 GLN A CA 1
ATOM 685 C C . GLN A 1 84 ? 18.911 8.877 -11.088 1.00 74.94 84 GLN A C 1
ATOM 687 O O . GLN A 1 84 ? 19.486 9.096 -12.152 1.00 74.94 84 GLN A O 1
ATOM 692 N N . LEU A 1 85 ? 17.817 9.561 -10.725 1.00 67.00 85 LEU A N 1
ATOM 693 C CA . LEU A 1 85 ? 17.216 10.633 -11.532 1.00 67.00 85 LEU A CA 1
ATOM 694 C C . LEU A 1 85 ? 18.059 11.913 -11.549 1.00 67.00 85 LEU A C 1
ATOM 696 O O . LEU A 1 85 ? 17.918 12.728 -12.463 1.00 67.00 85 LEU A O 1
ATOM 700 N N . ASN A 1 86 ? 18.961 12.084 -10.583 1.00 72.25 86 ASN A N 1
ATOM 701 C CA . ASN A 1 86 ? 19.911 13.198 -10.569 1.00 72.25 86 ASN A CA 1
ATOM 702 C C . ASN A 1 86 ? 20.923 13.117 -11.729 1.00 72.25 86 ASN A C 1
ATOM 704 O O . ASN A 1 86 ? 21.515 14.126 -12.111 1.00 72.25 86 ASN A O 1
ATOM 708 N N . ASP A 1 87 ? 21.089 11.935 -12.328 1.00 79.81 87 ASP A N 1
ATOM 709 C CA . ASP A 1 87 ? 21.862 11.729 -13.546 1.00 79.81 87 ASP A CA 1
ATOM 710 C C . ASP A 1 87 ? 20.966 11.929 -14.782 1.00 79.81 87 ASP A C 1
ATOM 712 O O . ASP A 1 87 ? 20.168 11.064 -15.155 1.00 79.81 87 ASP A O 1
ATOM 716 N N . GLN A 1 88 ? 21.118 13.077 -15.451 1.00 77.06 88 GLN A N 1
ATOM 717 C CA . GLN A 1 88 ? 20.362 13.420 -16.664 1.00 77.06 88 GLN A CA 1
ATOM 718 C C . GLN A 1 88 ? 20.471 12.359 -17.768 1.00 77.06 88 GLN A C 1
ATOM 720 O O . GLN A 1 88 ? 19.529 12.191 -18.544 1.00 77.06 88 GLN A O 1
ATOM 725 N N . SER A 1 89 ? 21.581 11.614 -17.833 1.00 80.12 89 SER A N 1
ATOM 726 C CA . SER A 1 89 ? 21.759 10.555 -18.832 1.00 80.12 89 SER A CA 1
ATOM 727 C C . SER A 1 89 ? 20.854 9.341 -18.585 1.00 80.12 89 S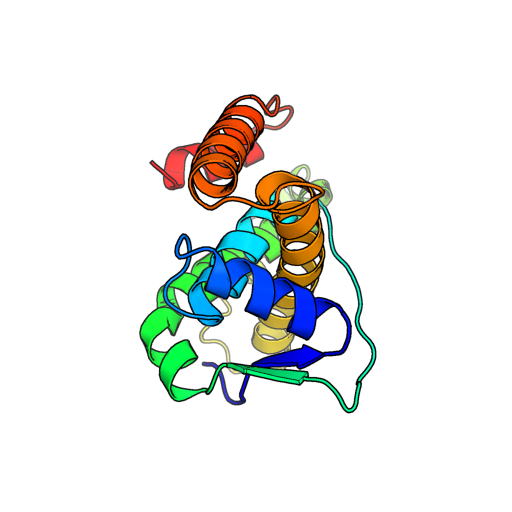ER A C 1
ATOM 729 O O . SER A 1 89 ? 20.530 8.619 -19.528 1.00 80.12 89 SER A O 1
ATOM 731 N N . LYS A 1 90 ? 20.378 9.156 -17.344 1.00 80.44 90 LYS A N 1
ATOM 732 C CA . LYS A 1 90 ? 19.536 8.027 -16.918 1.00 80.44 90 LYS A CA 1
ATOM 733 C C . LYS A 1 90 ? 18.057 8.366 -16.792 1.00 80.44 90 LYS A C 1
ATOM 735 O O . LYS A 1 90 ? 17.233 7.456 -16.800 1.00 80.44 90 LYS A O 1
ATOM 740 N N . GLN A 1 91 ? 17.687 9.647 -16.737 1.00 80.62 91 GLN A N 1
ATOM 741 C CA . GLN A 1 91 ? 16.291 10.077 -16.563 1.00 80.62 91 GLN A CA 1
ATOM 742 C C . GLN A 1 91 ? 15.336 9.436 -17.576 1.00 80.62 91 GLN A C 1
ATOM 744 O O . GLN A 1 91 ? 14.312 8.871 -17.198 1.00 80.62 91 GLN A O 1
ATOM 749 N N . LYS A 1 92 ? 15.689 9.468 -18.868 1.00 82.62 92 LYS A N 1
ATOM 750 C CA . LYS A 1 92 ? 14.858 8.880 -19.929 1.00 82.62 92 LYS A CA 1
ATOM 751 C C . LYS A 1 92 ? 14.707 7.366 -19.767 1.00 82.62 92 LYS A C 1
ATOM 753 O O . LYS A 1 92 ? 13.616 6.846 -19.980 1.00 82.62 92 LYS A O 1
ATOM 758 N N . GLN A 1 93 ? 15.785 6.680 -19.386 1.00 84.69 93 GLN A N 1
ATOM 759 C CA . GLN A 1 93 ? 15.765 5.244 -19.127 1.00 84.69 93 GLN A CA 1
ATOM 760 C C . GLN A 1 93 ? 14.840 4.925 -17.948 1.00 84.69 93 GLN A C 1
ATOM 762 O O . GLN A 1 93 ? 13.953 4.098 -18.095 1.00 84.69 93 GLN A O 1
ATOM 767 N N . ILE A 1 94 ? 14.975 5.626 -16.820 1.00 83.19 94 ILE A N 1
ATOM 768 C CA . ILE A 1 94 ? 14.178 5.379 -15.608 1.00 83.19 94 ILE A CA 1
ATOM 769 C C . ILE A 1 94 ? 12.690 5.657 -15.849 1.00 83.19 94 ILE A C 1
ATOM 771 O O . ILE A 1 94 ? 11.839 4.884 -15.413 1.00 83.19 94 ILE A O 1
ATOM 775 N N . ILE A 1 95 ? 12.358 6.732 -16.573 1.00 84.75 95 ILE A N 1
ATOM 776 C CA . ILE A 1 95 ? 10.969 7.025 -16.956 1.00 84.75 95 ILE A CA 1
ATOM 777 C C . ILE A 1 95 ? 10.416 5.910 -17.852 1.00 84.75 95 ILE A C 1
ATOM 779 O O . ILE A 1 95 ? 9.281 5.479 -17.652 1.00 84.75 95 ILE A O 1
ATOM 783 N N . ASN A 1 96 ? 11.204 5.418 -18.813 1.00 83.75 96 ASN A N 1
ATOM 784 C CA . ASN A 1 96 ? 10.782 4.320 -19.680 1.00 83.75 96 ASN A CA 1
ATOM 785 C C . ASN A 1 96 ? 10.608 3.006 -18.903 1.00 83.75 96 ASN A C 1
ATOM 787 O O . ASN A 1 96 ? 9.591 2.335 -19.054 1.00 83.75 96 ASN A O 1
ATOM 791 N N . GLU A 1 97 ? 11.531 2.694 -17.997 1.00 84.81 97 GLU A N 1
ATOM 792 C CA . GLU A 1 97 ? 11.423 1.539 -17.108 1.00 84.81 97 GLU A CA 1
ATOM 793 C C . GLU A 1 97 ? 10.171 1.638 -16.233 1.00 84.81 97 GLU A C 1
ATOM 795 O O . GLU A 1 97 ? 9.459 0.651 -16.071 1.00 84.81 97 GLU A O 1
ATOM 800 N N . AL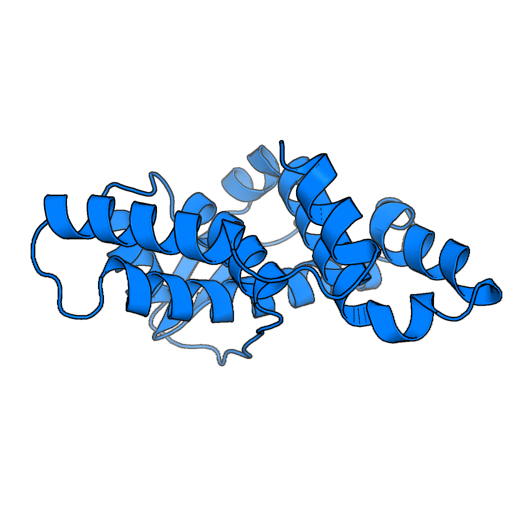A A 1 98 ? 9.852 2.820 -15.698 1.00 86.88 98 ALA A N 1
ATOM 801 C CA . ALA A 1 98 ? 8.673 3.021 -14.862 1.00 86.88 98 ALA A CA 1
ATOM 802 C C . ALA A 1 98 ? 7.359 2.955 -15.663 1.00 86.88 98 ALA A C 1
ATOM 804 O O . ALA A 1 98 ? 6.432 2.270 -15.228 1.00 86.88 98 ALA A O 1
ATOM 805 N N . PHE A 1 99 ? 7.261 3.627 -16.817 1.00 85.94 99 PHE A N 1
ATOM 806 C CA . PHE A 1 99 ? 5.992 3.854 -17.536 1.00 85.94 99 PHE A CA 1
ATOM 807 C C . PHE A 1 99 ? 5.907 3.264 -18.950 1.00 85.94 99 PHE A C 1
ATOM 809 O O . PHE A 1 99 ? 4.805 2.997 -19.420 1.00 85.94 99 PHE A O 1
ATOM 816 N N . GLY A 1 100 ? 7.022 3.095 -19.655 1.00 78.44 100 GLY A N 1
ATOM 817 C CA . GLY A 1 100 ? 7.040 2.616 -21.043 1.00 78.44 100 GLY A CA 1
ATOM 818 C C . GLY A 1 100 ? 6.957 1.094 -21.154 1.00 78.44 100 GLY A C 1
ATOM 819 O O . GLY A 1 100 ? 6.201 0.560 -21.965 1.00 78.44 100 GLY A O 1
ATOM 820 N N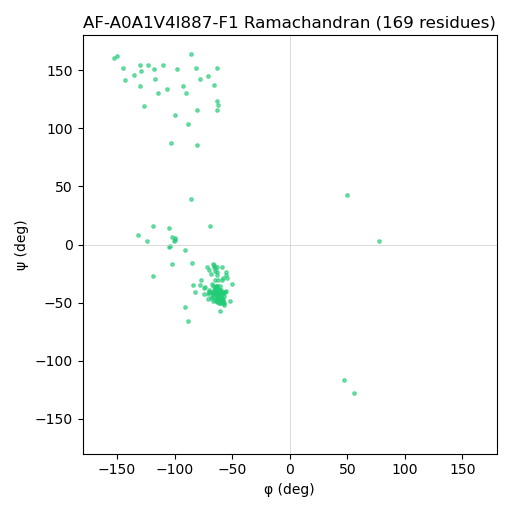 . ASP A 1 101 ? 7.661 0.385 -20.275 1.00 76.88 101 ASP A N 1
ATOM 821 C CA . ASP A 1 101 ? 7.852 -1.067 -20.372 1.00 76.88 101 ASP A CA 1
ATOM 822 C C . ASP A 1 101 ? 6.697 -1.874 -19.735 1.00 76.8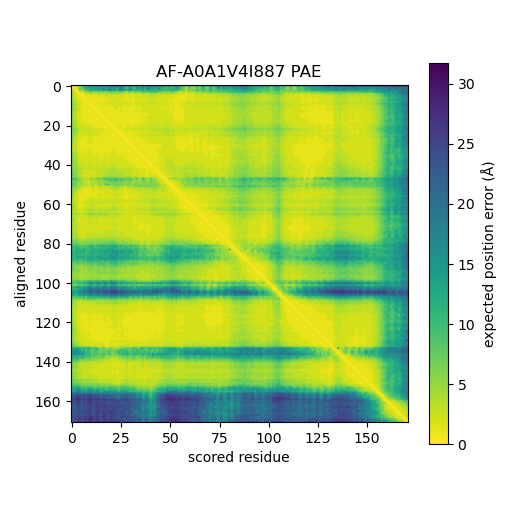8 101 ASP A C 1
ATOM 824 O O . ASP A 1 101 ? 6.916 -2.865 -19.046 1.00 76.88 101 ASP A O 1
ATOM 828 N N . TRP A 1 102 ? 5.447 -1.423 -19.896 1.00 77.94 102 TRP A N 1
ATOM 829 C CA . TRP A 1 102 ? 4.233 -2.177 -19.507 1.00 77.94 102 TRP A CA 1
ATOM 830 C C . TRP A 1 102 ? 3.676 -3.058 -20.635 1.00 77.94 102 TRP A C 1
ATOM 832 O O . TRP A 1 102 ? 2.688 -3.766 -20.454 1.00 77.94 102 TRP A O 1
ATOM 842 N N . PHE A 1 103 ? 4.266 -2.970 -21.826 1.00 65.12 103 PHE A N 1
ATOM 843 C CA . PHE A 1 103 ? 3.812 -3.681 -23.025 1.00 65.12 103 PHE A CA 1
ATOM 844 C C . PHE A 1 103 ? 4.961 -4.387 -23.755 1.00 65.12 103 PHE A C 1
ATOM 846 O O . PHE A 1 103 ? 4.779 -4.884 -24.865 1.00 65.12 103 PHE A O 1
ATOM 853 N N . THR A 1 104 ? 6.148 -4.421 -23.149 1.00 63.38 104 THR A N 1
ATOM 854 C CA . THR A 1 104 ? 7.286 -5.201 -23.634 1.00 63.38 104 THR A CA 1
ATOM 855 C C . THR A 1 104 ? 7.127 -6.656 -23.181 1.00 63.38 104 THR A C 1
ATOM 857 O O . THR A 1 104 ? 6.481 -6.942 -22.175 1.00 63.38 104 THR A O 1
ATOM 860 N N . ASN A 1 105 ? 7.682 -7.606 -23.938 1.00 54.31 105 ASN A N 1
ATOM 861 C CA . ASN A 1 105 ? 7.493 -9.053 -23.731 1.00 54.31 105 ASN A CA 1
ATOM 862 C C . ASN A 1 105 ? 8.158 -9.618 -22.450 1.00 54.31 105 ASN A C 1
ATOM 864 O O . ASN A 1 105 ? 8.321 -10.831 -22.329 1.00 54.31 105 ASN A O 1
ATOM 868 N N . GLU A 1 106 ? 8.551 -8.773 -21.497 1.00 58.25 106 GLU A N 1
ATOM 869 C CA . GLU A 1 106 ? 9.253 -9.161 -20.275 1.00 58.25 106 GLU A CA 1
ATOM 870 C C . GLU A 1 106 ? 8.287 -9.149 -19.083 1.00 58.25 106 GLU A C 1
ATOM 872 O O . GLU A 1 106 ? 8.157 -8.163 -18.357 1.00 58.25 106 GLU A O 1
ATOM 877 N N . SER A 1 107 ? 7.603 -10.276 -18.861 1.00 65.19 107 SER A N 1
ATOM 878 C CA . SER A 1 107 ? 6.683 -10.470 -17.726 1.00 65.19 107 SER A CA 1
ATOM 879 C C . SER A 1 107 ? 7.323 -10.212 -16.358 1.00 65.19 107 SER A C 1
ATOM 881 O O . SER A 1 107 ? 6.620 -9.931 -15.385 1.00 65.19 107 SER A O 1
ATOM 883 N N . ASP A 1 108 ? 8.647 -10.321 -16.269 1.00 72.06 108 ASP A N 1
ATOM 884 C CA . ASP A 1 108 ? 9.394 -10.197 -15.020 1.00 72.06 108 ASP A CA 1
ATOM 885 C C . ASP A 1 108 ? 9.485 -8.736 -14.557 1.00 72.06 108 ASP A C 1
ATOM 887 O O . ASP A 1 108 ? 9.261 -8.463 -13.378 1.00 72.06 108 ASP A O 1
ATOM 891 N N . SER A 1 109 ? 9.644 -7.786 -15.486 1.00 80.00 109 SER A N 1
ATOM 892 C CA . SER A 1 109 ? 9.657 -6.347 -15.182 1.00 80.00 109 SER A CA 1
ATOM 893 C C . SER A 1 109 ? 8.307 -5.863 -14.639 1.00 80.00 109 SER A C 1
ATOM 895 O O . SER A 1 109 ? 8.253 -5.157 -13.631 1.00 80.00 109 SER A O 1
ATOM 897 N N . GLU A 1 110 ? 7.183 -6.293 -15.230 1.00 85.38 110 GLU A N 1
ATOM 898 C CA . GLU A 1 110 ? 5.853 -5.973 -14.681 1.00 85.38 110 GLU A CA 1
ATOM 899 C C . GLU A 1 110 ? 5.682 -6.529 -13.260 1.00 85.38 110 GLU A C 1
ATOM 901 O O . GLU A 1 110 ? 5.156 -5.850 -12.372 1.00 85.38 110 GLU A O 1
ATOM 906 N N . ASN A 1 111 ? 6.119 -7.774 -13.043 1.00 86.06 111 ASN A N 1
ATOM 907 C CA . ASN A 1 111 ? 6.019 -8.429 -11.747 1.00 86.06 111 ASN A CA 1
ATOM 908 C C . ASN A 1 111 ? 6.814 -7.676 -10.681 1.00 86.06 111 ASN A C 1
ATOM 910 O O . ASN A 1 111 ? 6.287 -7.471 -9.590 1.00 86.06 111 ASN A O 1
ATOM 914 N N . GLU A 1 112 ? 8.034 -7.234 -10.981 1.00 88.56 112 GLU A N 1
ATOM 915 C CA . GLU A 1 112 ? 8.848 -6.443 -10.056 1.00 88.56 112 GLU A CA 1
ATOM 916 C C . GLU A 1 112 ? 8.158 -5.137 -9.654 1.00 88.56 112 GLU A C 1
ATOM 918 O O . GLU A 1 112 ? 8.067 -4.840 -8.461 1.00 88.56 112 GLU A O 1
ATOM 923 N N . LYS A 1 113 ? 7.584 -4.399 -10.612 1.00 91.38 113 LYS A N 1
ATOM 924 C CA . LYS A 1 113 ? 6.850 -3.149 -10.338 1.00 91.38 113 LYS A CA 1
ATOM 925 C C . LYS A 1 113 ? 5.681 -3.385 -9.380 1.00 91.38 113 LYS A C 1
ATOM 927 O O . LYS A 1 113 ? 5.534 -2.678 -8.380 1.00 91.38 113 LYS A O 1
ATOM 932 N N . TYR A 1 114 ? 4.873 -4.417 -9.634 1.00 92.31 114 TYR A N 1
ATOM 933 C CA . TYR A 1 114 ? 3.771 -4.773 -8.738 1.00 92.31 114 TYR A CA 1
ATOM 934 C C . TYR A 1 114 ? 4.247 -5.288 -7.380 1.00 92.31 114 TYR A C 1
ATOM 936 O O . TYR A 1 114 ? 3.592 -5.019 -6.375 1.00 92.31 114 TYR A O 1
ATOM 944 N N . GLN A 1 115 ? 5.375 -5.999 -7.318 1.00 92.56 115 GLN A N 1
ATOM 945 C CA . GLN A 1 115 ? 5.962 -6.435 -6.050 1.00 92.56 115 GLN A CA 1
ATOM 946 C C . GLN A 1 115 ? 6.450 -5.247 -5.221 1.00 92.56 115 GLN A C 1
ATOM 948 O O . GLN A 1 115 ? 6.189 -5.203 -4.021 1.00 92.56 115 GLN A O 1
ATOM 953 N N . MET A 1 116 ? 7.088 -4.250 -5.838 1.00 93.00 116 MET A N 1
ATOM 954 C CA . MET A 1 116 ? 7.452 -3.019 -5.136 1.00 93.00 116 MET A CA 1
ATOM 955 C C . MET A 1 116 ? 6.201 -2.321 -4.597 1.00 93.00 116 MET A C 1
ATOM 957 O O . MET A 1 116 ? 6.125 -2.036 -3.403 1.00 93.00 116 MET A O 1
ATOM 961 N N . PHE A 1 117 ? 5.181 -2.121 -5.438 1.00 95.88 117 PHE A N 1
ATOM 962 C CA . PHE A 1 117 ? 3.916 -1.524 -5.003 1.00 95.88 117 PHE A CA 1
ATOM 963 C C . PHE A 1 117 ? 3.269 -2.301 -3.851 1.00 95.88 117 PHE A C 1
ATOM 965 O O . PHE A 1 117 ? 2.792 -1.709 -2.882 1.00 95.88 117 PHE A O 1
ATOM 972 N N . TYR A 1 118 ? 3.304 -3.632 -3.916 1.00 96.62 118 TYR A N 1
ATOM 973 C CA . TYR A 1 118 ? 2.829 -4.502 -2.851 1.00 96.62 118 TYR A CA 1
ATOM 974 C C . TYR A 1 118 ? 3.555 -4.235 -1.527 1.00 96.62 118 TYR A C 1
ATOM 976 O O . TYR A 1 118 ? 2.883 -3.982 -0.531 1.00 96.62 118 TYR A O 1
ATOM 984 N N . LYS A 1 119 ? 4.892 -4.175 -1.512 1.00 96.69 119 LYS A N 1
ATOM 985 C CA . LYS A 1 119 ? 5.666 -3.882 -0.290 1.00 96.69 119 LYS A CA 1
ATOM 986 C C . LYS A 1 119 ? 5.366 -2.503 0.304 1.00 96.69 119 LYS A C 1
ATOM 988 O O . LYS A 1 119 ? 5.242 -2.375 1.522 1.00 96.69 119 LYS A O 1
ATOM 993 N N . HIS A 1 120 ? 5.201 -1.476 -0.532 1.00 96.75 120 HIS A N 1
ATOM 994 C CA . HIS A 1 120 ? 4.751 -0.159 -0.060 1.00 96.75 120 HIS A CA 1
ATOM 995 C C . HIS A 1 120 ? 3.331 -0.221 0.511 1.00 96.75 120 HIS A C 1
ATOM 997 O O . HIS A 1 120 ? 3.046 0.390 1.538 1.00 96.75 120 HIS A O 1
ATOM 1003 N N . SER A 1 121 ? 2.449 -1.013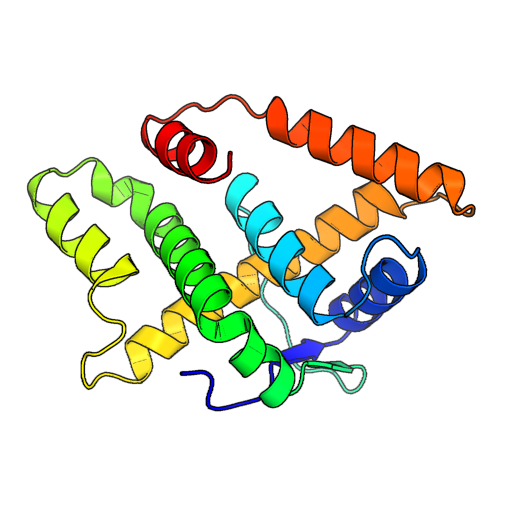 -0.101 1.00 97.94 121 SER A N 1
ATOM 1004 C CA . SER A 1 121 ? 1.084 -1.203 0.395 1.00 97.94 121 SER A CA 1
ATOM 1005 C C . SER A 1 121 ? 1.062 -1.845 1.777 1.00 97.94 121 SER A C 1
ATOM 1007 O O . SER A 1 121 ? 0.277 -1.428 2.621 1.00 97.94 121 SER A O 1
ATOM 1009 N N . LEU A 1 122 ? 1.951 -2.800 2.054 1.00 98.19 122 LEU A N 1
ATOM 1010 C CA . LEU A 1 122 ? 2.077 -3.411 3.380 1.00 98.19 122 LEU A CA 1
ATOM 1011 C C . LEU A 1 122 ? 2.469 -2.391 4.456 1.00 98.19 122 LEU A C 1
ATOM 1013 O O . LEU A 1 122 ? 1.772 -2.256 5.464 1.00 98.19 122 LEU A O 1
ATOM 1017 N N . ALA A 1 123 ? 3.519 -1.607 4.204 1.00 96.88 123 ALA A N 1
ATOM 1018 C CA . ALA A 1 123 ? 3.932 -0.537 5.112 1.00 96.88 123 ALA A CA 1
ATOM 1019 C C . ALA A 1 123 ? 2.828 0.513 5.306 1.00 96.88 123 ALA A C 1
ATOM 1021 O O . ALA A 1 123 ? 2.571 0.989 6.415 1.00 96.88 123 ALA A O 1
ATOM 1022 N N . GLY A 1 124 ? 2.130 0.853 4.222 1.00 96.81 124 GLY A N 1
ATOM 1023 C CA . GLY A 1 124 ? 0.997 1.758 4.256 1.00 96.81 124 GLY A CA 1
ATOM 1024 C C . GLY A 1 124 ? -0.181 1.224 5.062 1.00 96.81 124 GLY A C 1
ATOM 1025 O O . GLY A 1 124 ? -0.821 2.015 5.742 1.00 96.81 124 GLY A O 1
ATOM 1026 N N . ILE A 1 125 ? -0.467 -0.085 5.032 1.00 98.06 125 ILE A N 1
ATOM 1027 C CA . ILE A 1 125 ? -1.524 -0.719 5.843 1.00 98.06 125 ILE A CA 1
ATOM 1028 C C . ILE A 1 125 ? -1.201 -0.562 7.325 1.00 98.06 125 ILE A C 1
ATOM 1030 O O . ILE A 1 125 ? -2.073 -0.168 8.099 1.00 98.06 125 ILE A O 1
ATOM 1034 N N . ASN A 1 126 ? 0.049 -0.819 7.715 1.00 97.25 126 ASN A N 1
ATOM 1035 C CA . ASN A 1 126 ? 0.492 -0.620 9.092 1.00 97.25 126 ASN A CA 1
ATOM 1036 C C . ASN A 1 126 ? 0.303 0.829 9.530 1.00 97.25 126 ASN A C 1
ATOM 1038 O O . ASN A 1 126 ? -0.345 1.089 10.543 1.00 97.25 126 ASN A O 1
ATOM 1042 N N . LEU A 1 127 ? 0.791 1.775 8.726 1.00 96.00 127 LEU A N 1
ATOM 1043 C CA . LEU A 1 127 ? 0.683 3.189 9.053 1.00 96.00 127 LEU A CA 1
ATOM 1044 C C . LEU A 1 127 ? -0.776 3.656 9.118 1.00 96.00 127 LEU A C 1
ATOM 1046 O O . LEU A 1 127 ? -1.137 4.394 10.032 1.00 96.00 127 LEU A O 1
ATOM 1050 N N . LEU A 1 128 ? -1.624 3.224 8.181 1.00 96.00 128 LEU A N 1
ATOM 1051 C CA . LEU A 1 128 ? -3.045 3.561 8.194 1.00 96.00 128 LEU A CA 1
ATOM 1052 C C . LEU A 1 128 ? -3.732 3.017 9.437 1.00 96.00 128 LEU A C 1
ATOM 1054 O O . LEU A 1 128 ? -4.463 3.750 10.094 1.00 96.00 128 LEU A O 1
ATOM 1058 N N . TYR A 1 129 ? -3.486 1.751 9.767 1.00 97.31 129 TYR A N 1
ATOM 1059 C CA . TYR A 1 129 ? -4.069 1.115 10.940 1.00 97.31 129 TYR A CA 1
ATOM 1060 C C . TYR A 1 129 ? -3.694 1.874 12.215 1.00 97.31 129 TYR A C 1
ATOM 1062 O O . TYR A 1 129 ? -4.577 2.259 12.982 1.00 97.31 129 TYR A O 1
ATOM 1070 N N . ASP A 1 130 ? -2.407 2.167 12.400 1.00 95.94 130 ASP A N 1
ATOM 1071 C CA . ASP A 1 130 ? -1.907 2.854 13.592 1.00 95.94 130 ASP A CA 1
ATOM 1072 C C . ASP A 1 130 ? -2.468 4.279 13.714 1.00 95.94 130 ASP A C 1
ATOM 1074 O O . ASP A 1 130 ? -2.740 4.758 14.817 1.00 95.94 130 ASP A O 1
ATOM 1078 N N . ARG A 1 131 ? -2.651 4.973 12.582 1.00 95.00 131 ARG A N 1
ATOM 1079 C CA . ARG A 1 131 ? -3.113 6.369 12.545 1.00 95.00 131 ARG A CA 1
ATOM 1080 C C . ARG A 1 131 ? -4.625 6.519 12.611 1.00 95.00 131 ARG A C 1
ATOM 1082 O O . ARG A 1 131 ? -5.088 7.505 13.176 1.00 95.00 131 ARG A O 1
ATOM 1089 N N . VAL A 1 132 ? -5.377 5.598 12.014 1.00 94.25 132 VAL A N 1
ATOM 1090 C CA . VAL A 1 132 ? -6.842 5.663 11.915 1.00 94.25 132 VAL A CA 1
ATOM 1091 C C . VAL A 1 132 ? -7.489 4.953 13.093 1.00 94.25 132 VAL A C 1
ATOM 1093 O O . VAL A 1 132 ? -8.298 5.561 13.796 1.00 94.25 132 VAL A O 1
ATOM 1096 N N . ILE A 1 133 ? -7.115 3.691 13.311 1.00 94.19 133 ILE A N 1
ATOM 1097 C CA . ILE A 1 133 ? -7.696 2.835 14.344 1.00 94.19 133 ILE A CA 1
ATOM 1098 C C . ILE A 1 133 ? -6.922 3.035 15.641 1.00 94.19 133 ILE A C 1
ATOM 1100 O O . ILE A 1 133 ? -7.468 3.615 16.576 1.00 94.19 133 ILE A O 1
ATOM 1104 N N . GLY A 1 134 ? -5.644 2.646 15.694 1.00 82.25 134 GLY A N 1
ATOM 1105 C CA . GLY A 1 134 ? -4.801 2.789 16.885 1.00 82.25 134 GLY A CA 1
ATOM 1106 C C . GLY A 1 134 ? -5.507 2.306 18.162 1.00 82.25 134 GLY A C 1
ATOM 1107 O O . GLY A 1 134 ? -5.849 1.134 18.285 1.00 82.25 134 GLY A O 1
ATOM 1108 N N . THR A 1 135 ? -5.750 3.220 19.106 1.00 76.81 135 THR A N 1
ATOM 1109 C CA . THR A 1 135 ? -6.500 2.968 20.355 1.00 76.81 135 THR A CA 1
ATOM 1110 C C . THR A 1 135 ? -7.965 3.433 20.314 1.00 76.81 135 THR A C 1
ATOM 1112 O O . THR A 1 135 ? -8.654 3.404 21.334 1.00 76.81 135 THR A O 1
ATOM 1115 N N . SER A 1 136 ? -8.450 3.890 19.160 1.00 83.88 136 SER A N 1
ATOM 1116 C CA . SER A 1 136 ? -9.811 4.407 18.978 1.00 83.88 136 SER A CA 1
ATOM 1117 C C . SER A 1 136 ? -10.818 3.261 18.877 1.00 83.88 136 SER A C 1
ATOM 1119 O O . SER A 1 136 ? -10.546 2.229 18.263 1.00 83.88 136 SER A O 1
ATOM 1121 N N . THR A 1 137 ? -12.002 3.448 19.457 1.00 79.56 137 THR A N 1
ATOM 1122 C CA . THR A 1 137 ? -13.032 2.395 19.557 1.00 79.56 137 THR A CA 1
ATOM 1123 C C . THR A 1 137 ? -14.380 2.794 18.956 1.00 79.56 137 THR A C 1
ATOM 1125 O O . THR A 1 137 ? -15.323 2.009 19.013 1.00 79.56 137 THR A O 1
ATOM 1128 N N . ASP A 1 138 ? -14.483 3.988 18.363 1.00 87.19 138 ASP A N 1
ATOM 1129 C CA . ASP A 1 138 ? -15.712 4.508 17.763 1.00 87.19 138 ASP A CA 1
ATOM 1130 C C . ASP A 1 138 ? -15.503 5.016 16.327 1.00 87.19 138 ASP A C 1
ATOM 1132 O O . ASP A 1 138 ? -14.441 5.538 15.972 1.00 87.19 138 ASP A O 1
ATOM 1136 N N . ASN A 1 139 ? -16.557 4.897 15.515 1.00 85.31 139 ASN A N 1
ATOM 1137 C CA . ASN A 1 139 ? -16.529 5.243 14.093 1.00 85.31 139 ASN A CA 1
ATOM 1138 C C . ASN A 1 139 ? -16.226 6.723 13.838 1.00 85.31 139 ASN A C 1
ATOM 1140 O O . ASN A 1 139 ? -15.444 7.041 12.940 1.00 85.31 139 ASN A O 1
ATOM 1144 N N . ASP A 1 140 ? -16.788 7.639 14.631 1.00 89.25 140 ASP A N 1
ATOM 1145 C CA . ASP A 1 140 ? -16.554 9.072 14.434 1.00 89.25 140 ASP A CA 1
ATOM 1146 C C . ASP A 1 140 ? -15.076 9.428 14.646 1.00 89.25 140 ASP A C 1
ATOM 1148 O O . ASP A 1 140 ? -14.518 10.282 13.948 1.00 89.25 140 ASP A O 1
ATOM 1152 N N . SER A 1 141 ? -14.413 8.763 15.595 1.00 91.62 141 SER A N 1
ATOM 1153 C CA . SER A 1 141 ? -12.971 8.885 15.790 1.00 91.62 141 SER A CA 1
ATOM 1154 C C . SER A 1 141 ? -12.188 8.377 14.586 1.00 91.62 141 SER A C 1
ATOM 1156 O O . SER A 1 141 ? -11.261 9.074 14.173 1.00 91.62 141 SER A O 1
ATOM 1158 N N . TYR A 1 142 ? -12.576 7.261 13.958 1.00 94.00 142 TYR A N 1
ATOM 1159 C CA . TYR A 1 142 ? -11.902 6.763 12.751 1.00 94.00 142 TYR A CA 1
ATOM 1160 C C . TYR A 1 142 ? -11.920 7.792 11.616 1.00 94.00 142 TYR A C 1
ATOM 1162 O O . TYR A 1 142 ? -10.859 8.131 11.087 1.00 94.00 142 TYR A O 1
ATOM 1170 N N . TYR A 1 143 ? -13.080 8.376 11.292 1.00 91.69 143 TYR A N 1
ATOM 1171 C CA . TYR A 1 143 ? -13.174 9.402 10.243 1.00 91.69 143 TYR A CA 1
ATOM 1172 C C . TYR A 1 143 ? -12.353 10.653 10.573 1.00 91.69 143 TYR A C 1
ATOM 1174 O O . TYR A 1 143 ? -11.619 11.164 9.722 1.00 91.69 143 TYR A O 1
ATOM 1182 N N . ARG A 1 144 ? -12.424 11.145 11.819 1.00 93.44 144 ARG A N 1
ATOM 1183 C CA . ARG A 1 144 ? -11.618 12.300 12.253 1.00 93.44 144 ARG A CA 1
ATOM 1184 C C . ARG A 1 144 ? -10.122 12.011 12.180 1.00 93.44 144 ARG A C 1
ATOM 1186 O O . ARG A 1 144 ? -9.356 12.886 11.776 1.00 93.44 144 ARG A O 1
ATOM 1193 N N . ASN A 1 145 ? -9.703 10.821 12.592 1.00 94.88 145 ASN A N 1
ATOM 1194 C CA . ASN A 1 145 ? -8.305 10.411 12.584 1.00 94.88 145 ASN A CA 1
ATOM 1195 C C . ASN A 1 145 ? -7.785 10.272 11.158 1.00 94.88 145 ASN A C 1
ATOM 1197 O O . ASN A 1 145 ? -6.727 10.815 10.848 1.00 94.88 145 ASN A O 1
ATOM 1201 N N . PHE A 1 146 ? -8.559 9.641 10.274 1.00 92.94 146 PHE A N 1
ATOM 1202 C CA . PHE A 1 146 ? -8.232 9.554 8.858 1.00 92.94 146 PHE A CA 1
ATOM 1203 C C . PHE A 1 146 ? -8.099 10.943 8.231 1.00 92.94 146 PHE A C 1
ATOM 1205 O O . PHE A 1 146 ? -7.072 11.243 7.632 1.00 92.94 146 PHE A O 1
ATOM 1212 N N . TYR A 1 147 ? -9.055 11.846 8.470 1.00 90.94 147 TYR A N 1
ATOM 1213 C CA . TYR A 1 147 ? -8.969 13.228 7.991 1.00 90.94 147 TYR A CA 1
ATOM 1214 C C . TYR A 1 147 ? -7.712 13.956 8.490 1.00 90.94 147 TYR A C 1
ATOM 121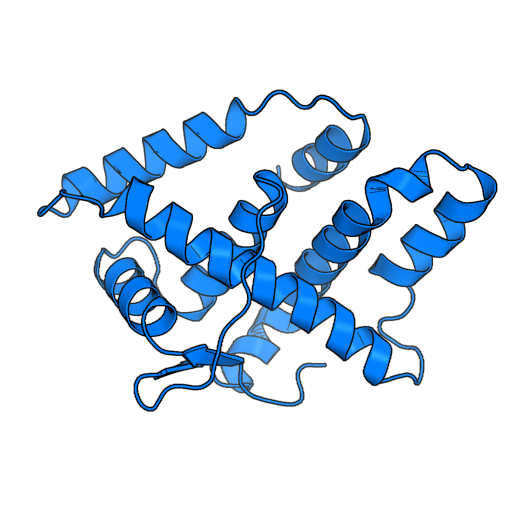6 O O . TYR A 1 147 ? -7.005 14.598 7.710 1.00 90.94 147 TYR A O 1
ATOM 1224 N N . LYS A 1 148 ? -7.403 13.850 9.790 1.00 91.62 148 LYS A N 1
ATOM 1225 C CA . LYS A 1 148 ? -6.181 14.429 10.369 1.00 91.62 148 LYS A CA 1
ATOM 1226 C C . LYS A 1 148 ? -4.924 13.829 9.749 1.00 91.62 148 LYS A C 1
ATOM 1228 O O . LYS A 1 148 ? -3.968 14.562 9.511 1.00 91.62 148 LYS A O 1
ATOM 1233 N N . PHE A 1 149 ? -4.928 12.525 9.491 1.00 92.12 149 PHE A N 1
ATOM 1234 C CA . PHE A 1 149 ? -3.804 11.832 8.887 1.00 92.12 149 PHE A CA 1
ATOM 1235 C C . PHE A 1 149 ? -3.583 12.284 7.441 1.00 92.12 149 PHE A C 1
ATOM 1237 O O . PHE A 1 149 ? -2.478 12.715 7.121 1.00 92.12 149 PHE A O 1
ATOM 1244 N N . ILE A 1 150 ? -4.623 12.328 6.607 1.00 86.19 150 ILE A N 1
ATOM 1245 C CA . ILE A 1 150 ? -4.521 12.862 5.240 1.00 86.19 150 ILE A CA 1
ATOM 1246 C C . ILE A 1 150 ? -4.023 14.315 5.249 1.00 86.19 150 ILE A C 1
ATOM 1248 O O . ILE A 1 150 ? -3.098 14.656 4.519 1.00 86.19 150 ILE A O 1
ATOM 1252 N N . LYS A 1 151 ? -4.528 15.161 6.156 1.00 86.06 151 LYS A N 1
ATOM 1253 C CA . LYS A 1 151 ? -4.006 16.528 6.332 1.00 86.06 151 LYS A CA 1
ATOM 1254 C C . LYS A 1 151 ? -2.554 16.600 6.795 1.00 86.06 151 LYS A C 1
ATOM 1256 O O . LYS A 1 151 ? -1.913 17.625 6.597 1.00 86.06 151 LYS A O 1
ATOM 1261 N N . SER A 1 152 ? -2.054 15.579 7.482 1.00 84.44 152 SER A N 1
ATOM 1262 C CA . SER A 1 152 ? -0.639 15.518 7.850 1.00 84.44 152 SER A CA 1
ATOM 1263 C C . SER A 1 152 ? 0.236 15.114 6.668 1.00 84.44 152 SER A C 1
ATOM 1265 O O . SER A 1 152 ? 1.357 15.596 6.581 1.00 84.44 152 SER A O 1
ATOM 1267 N N . ILE A 1 153 ? -0.293 14.303 5.743 1.00 80.50 153 ILE A N 1
ATOM 1268 C CA . ILE A 1 153 ? 0.387 13.931 4.496 1.00 80.50 153 ILE A CA 1
ATOM 1269 C C . ILE A 1 153 ? 0.533 15.151 3.581 1.00 80.50 153 ILE A C 1
ATOM 1271 O O . ILE A 1 153 ? 1.612 15.380 3.055 1.00 80.50 153 ILE A O 1
ATOM 1275 N N . ASP A 1 154 ? -0.506 15.982 3.474 1.00 71.12 154 ASP A N 1
ATOM 1276 C CA . ASP A 1 154 ? -0.484 17.254 2.721 1.00 71.12 154 ASP A CA 1
ATOM 1277 C C . ASP A 1 154 ? 0.589 18.245 3.221 1.00 71.12 154 ASP A C 1
ATOM 1279 O O . ASP A 1 154 ? 0.996 19.166 2.522 1.00 71.12 154 ASP A O 1
ATOM 1283 N N . LYS A 1 155 ? 1.067 18.053 4.454 1.00 71.25 155 LYS A N 1
ATOM 1284 C CA . LYS A 1 155 ? 2.111 18.871 5.082 1.00 71.25 155 LYS A CA 1
ATOM 1285 C C . LYS A 1 155 ? 3.495 18.228 5.049 1.00 71.25 155 LYS A C 1
ATOM 1287 O O . LYS A 1 155 ? 4.404 18.778 5.668 1.00 71.25 155 LYS A O 1
ATOM 1292 N N . ILE A 1 156 ? 3.652 17.060 4.424 1.00 67.38 156 ILE A N 1
ATOM 1293 C CA . ILE A 1 156 ? 4.972 16.458 4.231 1.00 67.38 156 ILE A CA 1
ATOM 1294 C C . ILE A 1 156 ? 5.760 17.418 3.340 1.00 67.38 156 ILE A C 1
ATOM 1296 O O . ILE A 1 156 ? 5.354 17.686 2.209 1.00 67.38 156 ILE A O 1
ATOM 1300 N N . ASP A 1 157 ? 6.839 17.981 3.890 1.00 54.56 157 ASP A N 1
ATOM 1301 C CA . ASP A 1 157 ? 7.688 18.917 3.163 1.00 54.56 157 ASP A CA 1
ATOM 1302 C C . ASP A 1 157 ? 8.300 18.185 1.972 1.00 54.56 157 ASP A C 1
ATOM 1304 O O . ASP A 1 157 ? 8.969 17.158 2.089 1.00 54.56 157 ASP A O 1
ATOM 1308 N N . VAL A 1 158 ? 7.994 18.712 0.799 1.00 54.47 158 VAL A N 1
ATOM 1309 C CA . VAL A 1 158 ? 8.425 18.188 -0.484 1.00 54.47 158 VAL A CA 1
ATOM 1310 C C . VAL A 1 158 ? 9.852 18.677 -0.712 1.00 54.47 158 VAL A C 1
ATOM 1312 O O . VAL A 1 158 ? 10.085 19.731 -1.316 1.00 54.47 158 VAL A O 1
ATOM 1315 N N . GLU A 1 159 ? 10.812 17.926 -0.181 1.00 51.06 159 GLU A N 1
ATOM 1316 C CA . GLU A 1 159 ? 12.231 18.273 -0.265 1.00 51.06 159 GLU A CA 1
ATOM 1317 C C . GLU A 1 159 ? 12.770 18.165 -1.702 1.00 51.06 159 GLU A C 1
ATOM 1319 O O . GLU A 1 159 ? 13.701 18.895 -2.052 1.00 51.06 159 GLU A O 1
ATOM 1324 N N . THR A 1 160 ? 12.169 17.338 -2.576 1.00 53.56 160 THR A N 1
ATOM 1325 C CA . THR A 1 160 ? 12.651 17.159 -3.957 1.00 53.56 160 THR A CA 1
ATOM 1326 C C . THR A 1 160 ? 11.658 17.570 -5.049 1.00 53.56 160 THR A C 1
ATOM 1328 O O . THR A 1 160 ? 10.438 17.502 -4.917 1.00 53.56 160 THR A O 1
ATOM 1331 N N . THR A 1 161 ? 12.193 17.994 -6.200 1.00 53.22 161 THR A N 1
ATOM 1332 C CA . THR A 1 161 ? 11.425 18.387 -7.400 1.00 53.22 161 THR A CA 1
ATOM 1333 C C . THR A 1 161 ? 10.474 17.284 -7.894 1.00 53.22 161 THR A C 1
ATOM 1335 O O . THR A 1 161 ? 9.444 17.588 -8.493 1.00 53.22 161 THR A O 1
ATOM 1338 N N . MET A 1 162 ? 10.785 16.014 -7.619 1.00 55.16 162 MET A N 1
ATOM 1339 C CA . MET A 1 162 ? 9.961 14.865 -8.005 1.00 55.16 162 MET A CA 1
ATOM 1340 C C . MET A 1 162 ? 8.743 14.669 -7.102 1.00 55.16 162 MET A C 1
ATOM 1342 O O . MET A 1 162 ? 7.668 14.356 -7.612 1.00 55.16 162 MET A O 1
ATOM 1346 N N . ASP A 1 163 ? 8.852 14.951 -5.804 1.00 54.78 163 ASP A N 1
ATOM 1347 C CA . ASP A 1 163 ? 7.698 14.909 -4.896 1.00 54.78 163 ASP A CA 1
ATOM 1348 C C . ASP A 1 163 ? 6.635 15.944 -5.327 1.00 54.78 163 ASP A C 1
ATOM 1350 O O . ASP A 1 163 ? 5.433 15.690 -5.235 1.00 54.78 163 ASP A O 1
ATOM 1354 N N . ARG A 1 164 ? 7.059 17.073 -5.931 1.00 51.62 164 ARG A N 1
ATOM 1355 C CA . ARG A 1 164 ? 6.139 18.063 -6.532 1.00 51.62 164 ARG A CA 1
ATOM 1356 C C . ARG A 1 164 ? 5.417 17.506 -7.750 1.00 51.62 164 ARG A C 1
ATOM 1358 O O . ARG A 1 164 ? 4.237 17.784 -7.922 1.00 51.62 164 ARG A O 1
ATOM 1365 N N . LEU A 1 165 ? 6.113 16.740 -8.592 1.00 51.09 165 LEU A N 1
ATOM 1366 C CA . LEU A 1 165 ? 5.528 16.101 -9.775 1.00 51.09 165 LEU A CA 1
ATOM 1367 C C . LEU A 1 165 ? 4.512 15.019 -9.392 1.00 51.09 165 LEU A C 1
ATOM 1369 O O . LEU A 1 165 ? 3.498 14.884 -10.069 1.00 51.09 165 LEU A O 1
ATOM 1373 N N . ILE A 1 166 ? 4.747 14.275 -8.309 1.00 55.25 166 ILE A N 1
ATOM 1374 C CA . ILE A 1 166 ? 3.807 13.257 -7.821 1.00 55.25 166 ILE A CA 1
ATOM 1375 C C . ILE A 1 166 ? 2.538 13.922 -7.272 1.00 55.25 166 ILE A C 1
ATOM 1377 O O . ILE A 1 166 ? 1.436 13.523 -7.640 1.00 55.25 166 ILE A O 1
ATOM 1381 N N . ILE A 1 167 ? 2.675 14.974 -6.458 1.00 52.69 167 ILE A N 1
ATOM 1382 C CA . ILE A 1 167 ? 1.526 15.678 -5.863 1.00 52.69 167 ILE A CA 1
ATOM 1383 C C . ILE A 1 167 ? 0.735 16.475 -6.911 1.00 52.69 167 ILE A C 1
ATOM 1385 O O . ILE A 1 167 ? -0.492 16.436 -6.902 1.00 52.69 167 ILE A O 1
ATOM 1389 N N . ALA A 1 168 ? 1.404 17.146 -7.856 1.00 46.91 168 ALA A N 1
ATOM 1390 C CA . ALA A 1 168 ? 0.739 17.941 -8.895 1.00 46.91 168 ALA A CA 1
ATOM 1391 C C . ALA A 1 168 ? -0.107 17.110 -9.878 1.00 46.91 168 ALA A C 1
ATOM 1393 O O . ALA A 1 168 ? -0.945 17.676 -10.568 1.00 46.91 168 ALA A O 1
ATOM 1394 N N . ASN A 1 169 ? 0.107 15.791 -9.948 1.00 42.34 169 ASN A N 1
ATOM 1395 C CA . ASN A 1 169 ? -0.680 14.872 -10.777 1.00 42.34 169 ASN A CA 1
ATOM 1396 C C . ASN A 1 169 ? -1.713 14.056 -9.967 1.00 42.34 169 ASN A C 1
ATOM 1398 O O . ASN A 1 169 ? -2.330 13.143 -10.514 1.00 42.34 169 ASN A O 1
ATOM 1402 N N . LEU A 1 170 ? -1.877 14.342 -8.667 1.00 39.97 170 LEU A N 1
ATOM 1403 C CA . LEU A 1 170 ? -2.873 13.721 -7.780 1.00 39.97 170 LEU A CA 1
ATOM 1404 C C . LEU A 1 170 ? -4.069 14.647 -7.460 1.00 39.97 170 LEU A C 1
ATOM 1406 O O . LEU A 1 170 ? -4.992 14.207 -6.772 1.00 39.97 170 LEU A O 1
ATOM 1410 N N . ILE A 1 171 ? -4.065 15.891 -7.957 1.00 34.75 171 ILE A N 1
ATOM 1411 C CA . ILE A 1 171 ? -5.134 16.906 -7.832 1.00 34.75 171 ILE A CA 1
ATOM 1412 C C . ILE A 1 171 ? -5.674 17.219 -9.229 1.00 34.75 171 ILE A C 1
ATOM 1414 O O . ILE A 1 171 ? -6.911 17.354 -9.362 1.00 34.75 171 ILE A O 1
#